Protein AF-A0A822D8U0-F1 (afdb_monomer_lite)

Sequence (80 aa):
SIPVQYMYRTCARDEADDNEITRASHCGLLKLDWILTRNDVQFPLCSLNKIEMYLLNKYYFTLYDSHRKKKVKVLGQKWG

Foldseek 3Di:
DDFQLVVLVQVCVVVVHNPLSVVLLVVAAKAWQNRGDGSRRRDDDDFQIWIQRPSQQWIWGWDADPVRDIDIDTPDGDDD

Secondary structure (DSSP, 8-state):
-EEHHHHHHHHHHHHS-HHHHHHHHHH--EEETTEEE-S-TT-EE-TT-EEEETTTTEEEEEEE-TTS-EEEEEEEE---

Structure (mmCIF, N/CA/C/O backbone):
data_AF-A0A822D8U0-F1
#
_entry.id   AF-A0A822D8U0-F1
#
loop_
_atom_site.group_PDB
_atom_site.id
_atom_site.type_symbol
_atom_sit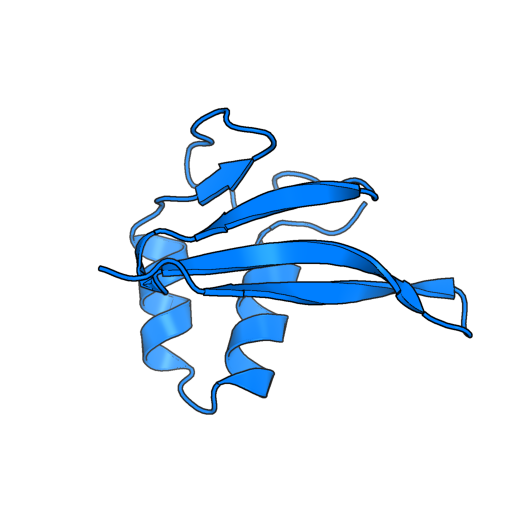e.label_atom_id
_atom_site.label_alt_id
_atom_site.label_comp_id
_atom_site.label_asym_id
_atom_site.label_entity_id
_atom_site.label_seq_id
_atom_site.pdbx_PDB_ins_code
_atom_site.Cartn_x
_atom_site.Cartn_y
_atom_site.Cartn_z
_atom_site.occupancy
_atom_site.B_iso_or_equiv
_atom_site.auth_seq_id
_atom_site.auth_comp_id
_atom_site.auth_asym_id
_atom_site.auth_atom_id
_atom_site.pdbx_PDB_model_num
ATOM 1 N N . SER A 1 1 ? 11.560 -6.991 2.163 1.00 79.31 1 SER A N 1
ATOM 2 C CA . SER A 1 1 ? 10.489 -6.028 2.516 1.00 79.31 1 SER A CA 1
ATOM 3 C C . SER A 1 1 ? 10.424 -4.945 1.441 1.00 79.31 1 SER A C 1
ATOM 5 O O . SER A 1 1 ? 11.308 -4.924 0.595 1.00 79.31 1 SER A O 1
ATOM 7 N N . ILE A 1 2 ? 9.377 -4.117 1.400 1.00 83.69 2 ILE A N 1
ATOM 8 C CA . ILE A 1 2 ? 9.378 -2.842 0.650 1.00 83.69 2 ILE A CA 1
ATOM 9 C C . ILE A 1 2 ? 9.179 -1.703 1.650 1.00 83.69 2 ILE A C 1
ATOM 11 O O . ILE A 1 2 ? 8.435 -1.903 2.599 1.00 83.69 2 ILE A O 1
ATOM 15 N N . PRO A 1 3 ? 9.812 -0.538 1.494 1.00 86.25 3 PRO A N 1
ATOM 16 C CA . PRO A 1 3 ? 9.586 0.573 2.413 1.00 86.25 3 PRO A CA 1
ATOM 17 C C . PRO A 1 3 ? 8.198 1.198 2.189 1.00 86.25 3 PRO A C 1
ATOM 19 O O . PRO A 1 3 ? 7.674 1.149 1.072 1.00 86.25 3 PRO A O 1
ATOM 22 N N . VAL A 1 4 ? 7.616 1.828 3.212 1.00 81.38 4 VAL A N 1
ATOM 23 C CA . VAL A 1 4 ? 6.326 2.545 3.114 1.00 81.38 4 VAL A CA 1
ATOM 24 C C . VAL A 1 4 ? 6.317 3.561 1.960 1.00 81.38 4 VAL A C 1
ATOM 26 O O . VAL A 1 4 ? 5.340 3.628 1.214 1.00 81.38 4 VAL A O 1
ATOM 29 N N . GLN A 1 5 ? 7.432 4.259 1.704 1.00 80.00 5 GLN A N 1
ATOM 30 C CA . GLN A 1 5 ? 7.565 5.172 0.553 1.00 80.00 5 GLN A CA 1
ATOM 31 C C . GLN A 1 5 ? 7.264 4.514 -0.804 1.00 80.00 5 GLN A C 1
ATOM 33 O O . GLN A 1 5 ? 6.786 5.174 -1.726 1.00 80.00 5 GLN A O 1
ATOM 38 N N . TYR A 1 6 ? 7.559 3.218 -0.954 1.00 82.38 6 TYR A N 1
ATOM 39 C CA . TYR A 1 6 ? 7.296 2.494 -2.194 1.00 82.38 6 TYR A CA 1
ATOM 40 C C . TYR A 1 6 ? 5.792 2.343 -2.416 1.00 82.38 6 TYR A C 1
ATOM 42 O O . TYR A 1 6 ? 5.320 2.474 -3.544 1.00 82.38 6 TYR A O 1
ATOM 50 N N . MET A 1 7 ? 5.037 2.096 -1.343 1.00 80.44 7 MET A N 1
ATOM 51 C CA . MET A 1 7 ? 3.585 2.026 -1.410 1.00 80.44 7 MET A CA 1
ATOM 52 C C . MET A 1 7 ? 2.996 3.376 -1.798 1.00 80.44 7 MET A C 1
ATOM 54 O O . MET A 1 7 ? 2.247 3.405 -2.765 1.00 80.44 7 MET A O 1
ATOM 58 N N . TYR A 1 8 ? 3.407 4.476 -1.156 1.00 78.31 8 TYR A N 1
ATOM 59 C CA . TYR A 1 8 ? 2.960 5.814 -1.555 1.00 78.31 8 TYR A CA 1
ATOM 60 C C . TYR A 1 8 ? 3.180 6.042 -3.058 1.00 78.31 8 TYR A C 1
ATOM 62 O O . TYR A 1 8 ? 2.227 6.283 -3.789 1.00 78.31 8 TYR A O 1
ATOM 70 N N . ARG A 1 9 ? 4.397 5.820 -3.569 1.00 77.69 9 ARG A N 1
ATOM 71 C CA . ARG A 1 9 ? 4.694 5.959 -5.010 1.00 77.69 9 ARG A CA 1
ATOM 72 C C . ARG A 1 9 ? 3.860 5.044 -5.911 1.00 77.69 9 ARG A C 1
ATOM 74 O O . ARG A 1 9 ? 3.576 5.413 -7.045 1.00 77.69 9 ARG A O 1
ATOM 81 N N . THR A 1 10 ? 3.519 3.845 -5.443 1.00 76.56 10 THR A N 1
ATOM 82 C CA . THR A 1 10 ? 2.680 2.906 -6.202 1.00 76.56 10 THR A CA 1
ATOM 83 C C . THR A 1 10 ? 1.244 3.411 -6.263 1.00 76.56 10 THR A C 1
ATOM 85 O O . THR A 1 10 ? 0.676 3.464 -7.345 1.00 76.56 10 THR A O 1
ATOM 88 N N . CYS A 1 11 ? 0.697 3.866 -5.134 1.00 72.12 11 CYS A N 1
ATOM 89 C CA . CYS A 1 11 ? -0.630 4.467 -5.087 1.00 72.12 11 CYS A CA 1
ATOM 90 C C . CYS A 1 11 ? -0.703 5.728 -5.964 1.00 72.12 11 CYS A C 1
ATOM 92 O O . CYS A 1 11 ? -1.704 5.926 -6.635 1.00 72.12 11 CYS A O 1
ATOM 94 N N . ALA A 1 12 ? 0.362 6.540 -6.036 1.00 69.94 12 ALA A N 1
ATOM 95 C CA . ALA A 1 12 ? 0.345 7.778 -6.827 1.00 69.94 12 ALA A CA 1
ATOM 96 C C . ALA A 1 12 ? 0.193 7.524 -8.316 1.00 69.94 12 ALA A C 1
ATOM 98 O O . ALA A 1 12 ? -0.592 8.176 -8.998 1.00 69.94 12 ALA A O 1
ATOM 99 N N . ARG A 1 13 ? 0.911 6.510 -8.798 1.00 67.50 13 ARG A N 1
ATOM 100 C CA . ARG A 1 13 ? 0.837 6.077 -10.190 1.00 67.50 13 ARG A CA 1
ATOM 101 C C . ARG A 1 13 ? -0.536 5.523 -10.552 1.00 67.50 13 ARG A C 1
ATOM 103 O O . ARG A 1 13 ? -0.951 5.692 -11.692 1.00 67.50 13 ARG A O 1
ATOM 110 N N . ASP A 1 14 ? -1.207 4.868 -9.606 1.00 67.44 14 ASP A N 1
ATOM 111 C CA . ASP A 1 14 ? -2.527 4.274 -9.824 1.00 67.44 14 ASP A CA 1
ATOM 112 C C . ASP A 1 14 ? -3.667 5.312 -9.702 1.00 67.44 14 ASP A C 1
ATOM 114 O O . ASP A 1 14 ? -4.683 5.165 -10.375 1.00 67.44 14 ASP A O 1
ATOM 118 N N . GLU A 1 15 ? -3.514 6.362 -8.882 1.00 63.66 15 GLU A N 1
ATOM 119 C CA . GLU A 1 15 ? -4.562 7.375 -8.622 1.00 63.66 15 GLU A CA 1
ATOM 120 C C . GLU A 1 15 ? -4.463 8.635 -9.502 1.00 63.66 15 GLU A C 1
ATOM 122 O O . GLU A 1 15 ? -5.344 9.486 -9.442 1.00 63.66 15 GLU A O 1
ATOM 127 N N . ALA A 1 16 ? -3.431 8.756 -10.344 1.00 54.53 16 ALA A N 1
ATOM 128 C CA . ALA A 1 16 ? -3.200 9.888 -11.256 1.00 54.53 16 ALA A CA 1
ATOM 129 C C . ALA A 1 16 ? -3.078 11.284 -10.594 1.00 54.53 16 ALA A C 1
ATOM 131 O O . ALA A 1 16 ? -3.010 12.283 -11.311 1.00 54.53 16 ALA A O 1
ATOM 132 N N . ASP A 1 17 ? -2.981 11.367 -9.260 1.00 61.47 17 ASP A N 1
ATOM 133 C CA . ASP A 1 17 ? -2.759 12.616 -8.520 1.00 61.47 17 ASP A CA 1
ATOM 134 C C . ASP A 1 17 ? -1.557 12.510 -7.559 1.00 61.47 17 ASP A C 1
ATOM 136 O O . ASP A 1 17 ? -1.655 12.131 -6.385 1.00 61.47 17 ASP A O 1
ATOM 140 N N . ASP A 1 18 ? -0.378 12.872 -8.075 1.00 58.12 18 ASP A N 1
ATOM 141 C CA . ASP A 1 18 ? 0.893 12.884 -7.338 1.00 58.12 18 ASP A CA 1
ATOM 142 C C . ASP A 1 18 ? 0.867 13.820 -6.105 1.00 58.12 18 ASP A C 1
ATOM 144 O O . ASP A 1 18 ? 1.616 13.617 -5.137 1.00 58.12 18 ASP A O 1
ATOM 148 N N . ASN A 1 19 ? -0.008 14.834 -6.091 1.00 62.88 19 ASN A N 1
ATOM 149 C CA . ASN A 1 19 ? -0.052 15.840 -5.027 1.00 62.88 19 ASN A CA 1
ATOM 150 C C . ASN A 1 19 ? -0.787 15.353 -3.774 1.00 62.88 19 ASN A C 1
ATOM 152 O O . ASN A 1 19 ? -0.419 15.725 -2.655 1.00 62.88 19 ASN A O 1
ATOM 156 N N . GLU A 1 20 ? -1.825 14.528 -3.913 1.00 61.19 20 GLU A N 1
ATOM 157 C CA . GLU A 1 20 ? -2.522 13.932 -2.764 1.00 61.19 20 GLU A CA 1
ATOM 158 C C . GLU A 1 20 ? -1.656 12.914 -2.034 1.00 61.19 20 GLU A C 1
ATOM 160 O O . GLU A 1 20 ? -1.654 12.849 -0.804 1.00 61.19 20 GLU A O 1
ATOM 165 N N . ILE A 1 21 ? -0.835 12.183 -2.776 1.00 64.25 21 ILE A N 1
ATOM 166 C CA . ILE A 1 21 ? 0.016 11.137 -2.220 1.00 64.25 21 ILE A CA 1
ATOM 167 C C . ILE A 1 21 ? 1.216 11.742 -1.509 1.00 64.25 21 ILE A C 1
ATOM 169 O O . ILE A 1 21 ? 1.585 11.294 -0.422 1.00 64.25 21 ILE A O 1
ATOM 173 N N . THR A 1 22 ? 1.819 12.773 -2.105 1.00 64.38 22 THR A N 1
ATOM 174 C CA . THR A 1 22 ? 2.898 13.525 -1.464 1.00 64.38 22 THR A CA 1
ATOM 175 C C . THR A 1 22 ? 2.389 14.090 -0.139 1.00 64.38 22 THR A C 1
ATOM 177 O O . THR A 1 22 ? 2.989 13.837 0.906 1.00 64.38 22 THR A O 1
ATOM 180 N N . ARG A 1 23 ? 1.204 14.716 -0.129 1.00 64.81 23 ARG A N 1
ATOM 181 C CA . ARG A 1 23 ? 0.550 15.159 1.112 1.00 64.81 23 ARG A CA 1
ATOM 182 C C . ARG A 1 23 ? 0.277 14.002 2.074 1.00 64.81 23 ARG A C 1
ATOM 184 O O . ARG A 1 23 ? 0.602 14.128 3.249 1.00 64.81 23 ARG A O 1
ATOM 191 N N . ALA A 1 24 ? -0.209 12.853 1.607 1.00 65.31 24 ALA A N 1
ATOM 192 C CA . ALA A 1 24 ? -0.441 11.691 2.464 1.00 65.31 24 ALA A CA 1
ATOM 193 C C . ALA A 1 24 ? 0.838 11.151 3.115 1.00 65.31 24 ALA A C 1
ATOM 195 O O . ALA A 1 24 ? 0.834 10.831 4.306 1.00 65.31 24 ALA A O 1
ATOM 196 N N . SER A 1 25 ? 1.945 11.148 2.372 1.00 63.59 25 SER A N 1
ATOM 197 C CA . SER A 1 25 ? 3.261 10.778 2.888 1.00 63.59 25 SER A CA 1
ATOM 198 C C . SER A 1 25 ? 3.807 11.767 3.920 1.00 63.59 25 SER A C 1
ATOM 200 O O . SER A 1 25 ? 4.596 11.372 4.770 1.00 63.59 25 SER A O 1
ATOM 202 N N . HIS A 1 26 ? 3.356 13.026 3.912 1.00 62.09 26 HIS A N 1
ATOM 203 C CA . HIS A 1 26 ? 3.7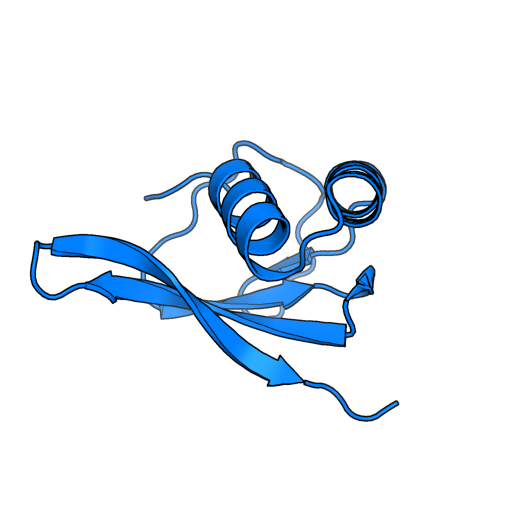45 14.051 4.887 1.00 62.09 26 HIS A CA 1
ATOM 204 C C . HIS A 1 26 ? 2.791 14.143 6.092 1.00 62.09 26 HIS A C 1
ATOM 206 O O . HIS A 1 26 ? 3.241 14.414 7.203 1.00 62.09 26 HIS A O 1
ATOM 212 N N . CYS A 1 27 ? 1.498 13.875 5.899 1.00 61.56 27 CYS A N 1
ATOM 213 C CA . CYS A 1 27 ? 0.454 13.995 6.922 1.00 61.56 27 CYS A CA 1
ATOM 214 C C . CYS A 1 27 ? 0.312 12.757 7.826 1.00 61.56 27 CYS A C 1
ATOM 216 O O . CYS A 1 27 ? -0.242 12.857 8.917 1.00 61.56 27 CYS A O 1
ATOM 218 N N . GLY A 1 28 ? 0.844 11.604 7.417 1.00 58.72 28 GLY A N 1
ATOM 219 C CA . GLY A 1 28 ? 1.322 10.595 8.362 1.00 58.72 28 GLY A CA 1
ATOM 220 C C . GLY A 1 28 ? 0.322 9.811 9.175 1.00 58.72 28 GLY A C 1
ATOM 221 O O . GLY A 1 28 ? 0.596 9.468 10.324 1.00 58.72 28 GLY A O 1
ATOM 222 N N . LEU A 1 29 ? -0.797 9.451 8.562 1.00 68.94 29 LEU A N 1
ATOM 223 C CA . LEU A 1 29 ? -1.759 8.552 9.173 1.00 68.94 29 LEU A CA 1
ATOM 224 C C . LEU A 1 29 ? -1.808 7.257 8.372 1.00 68.94 29 LEU A C 1
ATOM 226 O O . LEU A 1 29 ? -2.565 7.119 7.408 1.00 68.94 29 LEU A O 1
ATOM 230 N N . LEU A 1 30 ? -0.979 6.306 8.801 1.00 77.00 30 LEU A N 1
ATOM 231 C CA . LEU A 1 30 ? -0.966 4.949 8.289 1.00 77.00 30 LEU A CA 1
ATOM 232 C C . LEU A 1 30 ? -1.072 3.959 9.450 1.00 77.00 30 LEU A C 1
ATOM 234 O O . LEU A 1 30 ? -0.344 4.044 10.440 1.00 77.00 30 LEU A O 1
ATOM 238 N N . LYS A 1 31 ? -2.007 3.024 9.330 1.00 81.62 31 LYS A N 1
ATOM 239 C CA . LYS A 1 31 ? -2.209 1.923 10.271 1.00 81.62 31 LYS A CA 1
ATOM 240 C C . LYS A 1 31 ? -1.656 0.647 9.650 1.00 81.62 31 LYS A C 1
ATOM 242 O O . LYS A 1 31 ? -2.143 0.220 8.605 1.00 81.62 31 LYS A O 1
ATOM 247 N N . LEU A 1 32 ? -0.656 0.053 10.288 1.00 82.25 32 LEU A N 1
ATOM 248 C CA . LEU A 1 32 ? -0.049 -1.219 9.906 1.00 82.25 32 LEU A CA 1
ATOM 249 C C . LEU A 1 32 ? -0.501 -2.303 10.864 1.00 82.25 32 LEU A C 1
ATOM 251 O O . LEU A 1 32 ? -0.256 -2.196 12.059 1.00 82.25 32 LEU A O 1
ATOM 255 N N . ASP A 1 33 ? -1.183 -3.324 10.350 1.00 83.19 33 ASP A N 1
ATOM 256 C CA . ASP A 1 33 ? -1.737 -4.417 11.155 1.00 83.19 33 ASP A CA 1
ATOM 257 C C . ASP A 1 33 ? -2.485 -3.901 12.395 1.00 83.19 33 ASP A C 1
ATOM 259 O O . ASP A 1 33 ? -2.316 -4.398 13.505 1.00 83.19 33 ASP A O 1
ATOM 263 N N . TRP A 1 34 ? -3.316 -2.871 12.189 1.00 76.75 34 TRP A N 1
ATOM 264 C CA . TRP A 1 34 ? -4.116 -2.186 13.219 1.00 76.75 34 TRP A CA 1
ATOM 265 C C . TRP A 1 34 ? -3.327 -1.324 14.213 1.00 76.75 34 TRP A C 1
ATOM 267 O O . TRP A 1 34 ? -3.937 -0.599 15.001 1.00 76.75 34 TRP A O 1
ATOM 277 N N . ILE A 1 35 ? -1.998 -1.324 14.137 1.00 78.88 35 ILE A N 1
ATOM 278 C CA . ILE A 1 35 ? -1.120 -0.461 14.923 1.00 78.88 35 ILE A CA 1
ATOM 279 C C . ILE A 1 35 ? -0.949 0.862 14.183 1.00 78.88 35 ILE A C 1
ATOM 281 O O . ILE A 1 35 ? -0.623 0.896 12.996 1.00 78.88 35 ILE A O 1
ATOM 285 N N . LEU A 1 36 ? -1.167 1.976 14.882 1.00 71.00 36 LEU A N 1
ATOM 286 C CA . LEU A 1 36 ? -0.869 3.289 14.326 1.00 71.00 36 LEU A CA 1
ATOM 287 C C . LEU A 1 36 ? 0.649 3.446 14.233 1.00 71.00 36 LEU A C 1
ATOM 289 O O . LEU A 1 36 ? 1.338 3.622 15.237 1.00 71.00 36 LEU A O 1
ATOM 293 N N . THR A 1 37 ? 1.165 3.386 13.018 1.00 67.75 37 THR A N 1
ATOM 294 C CA . THR A 1 37 ? 2.570 3.653 12.740 1.00 67.75 37 THR A CA 1
ATOM 295 C C . THR A 1 37 ? 2.747 5.141 12.499 1.00 67.75 37 THR A C 1
ATOM 297 O O . THR A 1 37 ? 2.079 5.729 11.648 1.00 67.75 37 THR A O 1
ATOM 300 N N . ARG A 1 38 ? 3.665 5.757 13.256 1.00 63.72 38 ARG A N 1
ATOM 301 C CA . ARG A 1 38 ? 4.197 7.079 12.907 1.00 63.72 38 ARG A CA 1
ATOM 302 C C . ARG A 1 38 ? 4.757 7.037 11.487 1.00 63.72 38 ARG A C 1
ATOM 304 O O . ARG A 1 38 ? 5.092 5.973 10.975 1.00 63.72 38 ARG A O 1
ATOM 311 N N . ASN A 1 39 ? 4.853 8.217 10.891 1.00 67.31 39 ASN A N 1
ATOM 312 C CA . ASN A 1 39 ? 5.153 8.468 9.487 1.00 67.31 39 ASN A CA 1
ATOM 313 C C . ASN A 1 39 ? 6.603 8.129 9.066 1.00 67.31 39 ASN A C 1
ATOM 315 O O . ASN A 1 39 ? 7.297 8.937 8.454 1.00 67.31 39 ASN A O 1
ATOM 319 N N . ASP A 1 40 ? 7.091 6.951 9.444 1.00 77.31 40 ASP A N 1
ATOM 320 C CA . ASP A 1 40 ? 8.393 6.436 9.056 1.00 77.31 40 ASP A CA 1
ATOM 321 C C . ASP A 1 40 ? 8.303 5.851 7.643 1.00 77.31 40 ASP A 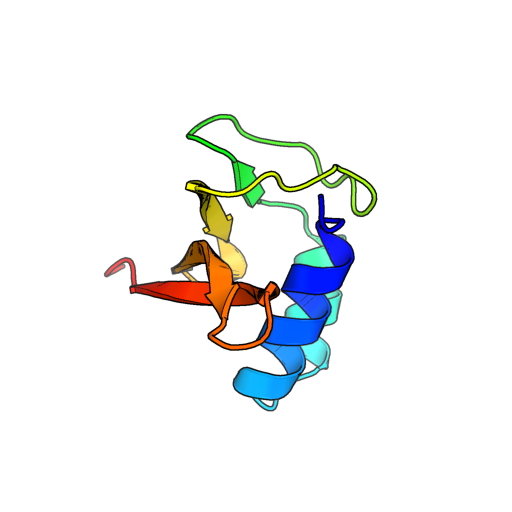C 1
ATOM 323 O O . ASP A 1 40 ? 7.904 4.709 7.412 1.00 77.31 40 ASP A O 1
ATOM 327 N N . VAL A 1 41 ? 8.679 6.674 6.670 1.00 77.44 41 VAL A N 1
ATOM 328 C CA . VAL A 1 41 ? 8.672 6.322 5.247 1.00 77.44 41 VAL A CA 1
ATOM 329 C C . VAL A 1 41 ? 9.655 5.198 4.893 1.00 77.44 41 VAL A C 1
ATOM 331 O O . VAL A 1 41 ? 9.492 4.563 3.845 1.00 77.44 41 VAL A O 1
ATOM 334 N N . GLN A 1 42 ? 10.652 4.935 5.749 1.00 81.81 42 GLN A N 1
ATOM 335 C CA . GLN A 1 42 ? 11.602 3.831 5.593 1.00 81.81 42 GLN A CA 1
ATOM 336 C C . GLN A 1 42 ? 11.118 2.543 6.266 1.00 81.81 42 GLN A C 1
ATOM 338 O O . GLN A 1 42 ? 11.739 1.495 6.067 1.00 81.81 42 GLN A O 1
ATOM 343 N N . PHE A 1 43 ? 9.998 2.586 6.999 1.00 83.25 43 PHE A N 1
ATOM 344 C CA . PHE A 1 43 ? 9.470 1.419 7.690 1.00 83.25 43 PHE A CA 1
ATOM 345 C C . PHE A 1 43 ? 9.277 0.244 6.713 1.00 83.25 43 PHE A C 1
ATOM 347 O O . PHE A 1 43 ? 8.655 0.406 5.653 1.00 83.25 43 PHE A O 1
ATOM 354 N N . PRO A 1 44 ? 9.808 -0.950 7.031 1.00 84.31 44 PRO A N 1
ATOM 355 C CA . PRO A 1 44 ? 9.752 -2.090 6.134 1.00 84.31 44 PRO A CA 1
ATOM 356 C C . PRO A 1 44 ? 8.381 -2.775 6.175 1.00 84.31 44 PRO A C 1
ATOM 358 O O . PRO A 1 44 ? 8.009 -3.418 7.148 1.00 84.31 44 PRO A O 1
ATOM 361 N N . LEU A 1 45 ? 7.675 -2.750 5.048 1.00 83.25 45 LEU A N 1
ATOM 362 C CA . LEU A 1 45 ? 6.491 -3.562 4.794 1.00 83.25 45 LEU A CA 1
ATOM 363 C C . LEU A 1 45 ? 6.895 -4.989 4.398 1.00 83.25 45 LEU A C 1
ATOM 365 O O . LEU A 1 45 ? 7.526 -5.269 3.358 1.00 83.25 45 LEU A O 1
ATOM 369 N N . CYS A 1 46 ? 6.514 -5.923 5.252 1.00 85.56 46 CYS A N 1
ATOM 370 C CA . CYS A 1 46 ? 6.537 -7.353 5.015 1.00 85.56 46 CYS A CA 1
ATOM 371 C C . CYS A 1 46 ? 5.354 -7.768 4.138 1.00 85.56 46 CYS A C 1
ATOM 373 O O . CYS A 1 46 ? 4.533 -6.951 3.734 1.00 85.56 46 CYS A O 1
ATOM 375 N N . SER A 1 47 ? 5.343 -9.025 3.708 1.00 80.62 47 SER A N 1
ATOM 376 C CA . SER A 1 47 ? 4.216 -9.557 2.936 1.00 80.62 47 SER A CA 1
ATOM 377 C C . SER A 1 47 ? 3.046 -9.838 3.875 1.00 80.62 47 SER A C 1
ATOM 379 O O . SER A 1 47 ? 3.288 -10.210 5.019 1.00 80.62 47 SER A O 1
ATOM 381 N N . LEU A 1 48 ? 1.814 -9.688 3.381 1.00 79.12 48 LEU A N 1
ATOM 382 C CA . LEU A 1 48 ? 0.571 -9.866 4.148 1.00 79.12 48 LEU A CA 1
ATOM 383 C C . LEU A 1 48 ? 0.303 -8.814 5.235 1.00 79.12 48 LEU A C 1
ATOM 385 O O . LEU A 1 48 ? -0.686 -8.956 5.953 1.00 79.12 48 LEU A O 1
ATOM 389 N N . ASN A 1 49 ? 1.107 -7.749 5.334 1.00 83.12 49 ASN A N 1
ATOM 390 C CA . ASN A 1 49 ? 0.733 -6.632 6.199 1.00 83.12 49 ASN A CA 1
ATOM 391 C C . ASN A 1 49 ? -0.561 -6.001 5.678 1.00 83.12 49 ASN A C 1
ATOM 393 O O . ASN A 1 49 ? -0.686 -5.704 4.483 1.00 83.12 49 ASN A O 1
ATOM 397 N N . LYS A 1 50 ? -1.506 -5.778 6.590 1.00 81.69 50 LYS A N 1
ATOM 398 C CA . LYS A 1 50 ? -2.715 -4.997 6.343 1.00 81.69 50 LYS A CA 1
ATOM 399 C C . LYS A 1 50 ? -2.389 -3.537 6.558 1.00 81.69 50 LYS A C 1
ATOM 401 O O . LYS A 1 50 ? -1.828 -3.169 7.588 1.00 81.69 50 LYS A O 1
ATOM 406 N N . ILE A 1 51 ? -2.748 -2.713 5.587 1.00 83.12 51 ILE A N 1
ATOM 407 C CA . ILE A 1 51 ? -2.369 -1.313 5.592 1.00 83.12 51 ILE A CA 1
ATOM 408 C C . ILE A 1 51 ? -3.611 -0.465 5.394 1.00 83.12 51 ILE A C 1
ATOM 410 O O . ILE A 1 51 ? -4.335 -0.625 4.418 1.00 83.12 51 ILE A O 1
ATOM 414 N N . GLU A 1 52 ? -3.862 0.442 6.320 1.00 82.94 52 GLU A N 1
ATOM 415 C CA . GLU A 1 52 ? -4.955 1.398 6.245 1.00 82.94 52 GLU A CA 1
ATOM 416 C C . GLU A 1 52 ? -4.366 2.800 6.100 1.00 82.94 52 GLU A C 1
ATOM 418 O O . GLU A 1 52 ? -3.635 3.271 6.975 1.00 82.94 52 GLU A O 1
ATOM 423 N N . MET A 1 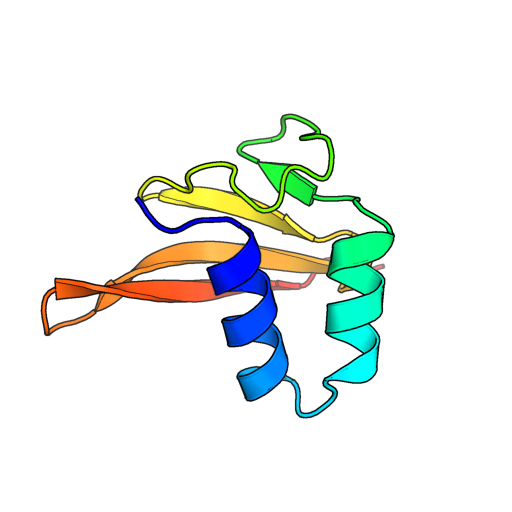53 ? -4.684 3.463 4.988 1.00 78.19 53 MET A N 1
ATOM 424 C CA . MET A 1 53 ? -4.340 4.864 4.760 1.00 78.19 53 MET A CA 1
ATOM 425 C C . MET A 1 53 ? -5.568 5.726 5.015 1.00 78.19 53 MET A C 1
ATOM 427 O O . MET A 1 53 ? -6.543 5.659 4.266 1.00 78.19 53 MET A O 1
ATOM 431 N N . TYR A 1 54 ? -5.505 6.564 6.046 1.00 72.88 54 TYR A N 1
ATOM 432 C CA . TYR A 1 54 ? -6.661 7.353 6.470 1.00 72.88 54 TYR A CA 1
ATOM 433 C C . TYR A 1 54 ? -7.076 8.404 5.447 1.00 72.88 54 TYR A C 1
ATOM 435 O O . TYR A 1 54 ? -8.262 8.565 5.192 1.00 72.88 54 TYR A O 1
ATOM 443 N N . LEU A 1 55 ? -6.108 9.089 4.835 1.00 70.88 55 LEU A N 1
ATOM 444 C CA . LEU A 1 55 ? -6.394 10.184 3.902 1.00 70.88 55 LEU A CA 1
ATOM 445 C C . LEU A 1 55 ? -7.106 9.721 2.634 1.00 70.88 55 LEU A C 1
ATOM 447 O O . LEU A 1 55 ? -7.894 10.469 2.076 1.00 70.88 55 LEU A O 1
ATOM 451 N N . LEU A 1 56 ? -6.857 8.481 2.212 1.00 73.12 56 LEU A N 1
ATOM 452 C CA . LEU A 1 56 ? -7.477 7.908 1.019 1.00 73.12 56 LEU A CA 1
ATOM 453 C C . LEU A 1 56 ? -8.702 7.050 1.350 1.00 73.12 56 LEU A C 1
ATOM 455 O O . LEU A 1 56 ? -9.344 6.534 0.443 1.00 73.12 56 LEU A O 1
ATOM 459 N N . ASN A 1 57 ? -9.000 6.842 2.638 1.00 77.44 57 ASN A N 1
ATOM 460 C CA . ASN A 1 57 ? -10.029 5.919 3.115 1.00 77.44 57 ASN A CA 1
ATOM 461 C C . ASN A 1 57 ? -9.942 4.524 2.451 1.00 77.44 57 ASN A C 1
ATOM 463 O O . ASN A 1 57 ? -10.952 3.867 2.193 1.00 77.44 57 ASN A O 1
ATOM 467 N N . LYS A 1 58 ? -8.722 4.072 2.132 1.00 78.31 58 LYS A N 1
ATOM 468 C CA . LYS A 1 58 ? -8.447 2.843 1.374 1.00 78.31 58 LYS A CA 1
ATOM 469 C C . LYS A 1 58 ? -7.617 1.870 2.197 1.00 78.31 58 LYS A C 1
ATOM 471 O O . LYS A 1 58 ? -6.711 2.254 2.944 1.00 78.31 58 LYS A O 1
ATOM 476 N N . TYR A 1 59 ? -7.927 0.593 2.016 1.00 81.12 59 TYR A N 1
ATOM 477 C CA . TYR A 1 59 ? -7.153 -0.517 2.544 1.00 81.12 59 TYR A CA 1
ATOM 478 C C . TYR A 1 59 ? -6.249 -1.078 1.463 1.00 81.12 59 TYR A C 1
ATOM 480 O O . TYR A 1 59 ? -6.680 -1.304 0.334 1.00 81.12 59 TYR A O 1
ATOM 488 N N . TYR A 1 60 ? -5.018 -1.380 1.841 1.00 83.06 60 TYR A N 1
ATOM 489 C CA . TYR A 1 60 ? -4.000 -1.947 0.979 1.00 83.06 60 TYR A CA 1
ATOM 490 C C . TYR A 1 60 ? -3.397 -3.197 1.614 1.00 83.06 60 TYR A C 1
ATOM 492 O O . TYR A 1 60 ? -3.401 -3.372 2.835 1.00 83.06 60 TYR A O 1
ATOM 500 N N . PHE A 1 61 ? -2.837 -4.059 0.772 1.00 85.31 61 PHE A N 1
ATOM 501 C CA . PHE A 1 61 ? -2.011 -5.174 1.209 1.00 85.31 61 PHE A CA 1
ATOM 502 C C . PHE A 1 61 ? -0.814 -5.375 0.286 1.00 85.31 61 PHE A C 1
ATOM 504 O O . PHE A 1 61 ? -0.834 -5.026 -0.898 1.00 85.31 61 PHE A O 1
ATOM 511 N N . THR A 1 62 ? 0.237 -5.962 0.844 1.00 82.62 62 THR A N 1
ATOM 512 C CA . THR A 1 62 ? 1.466 -6.317 0.136 1.00 82.62 62 THR A CA 1
ATOM 513 C C . THR A 1 62 ? 1.476 -7.796 -0.240 1.00 82.62 62 THR A C 1
ATOM 515 O O . THR A 1 62 ? 1.350 -8.684 0.607 1.00 82.62 62 THR A O 1
ATOM 518 N N . LEU A 1 63 ? 1.697 -8.076 -1.522 1.00 86.38 63 LEU A N 1
ATOM 519 C CA . LEU A 1 63 ? 1.802 -9.427 -2.083 1.00 86.38 63 LEU A CA 1
ATOM 520 C C . LEU A 1 63 ? 2.990 -9.536 -3.043 1.00 86.38 63 LEU A C 1
ATOM 522 O O . LEU A 1 63 ? 3.661 -8.546 -3.326 1.00 86.38 63 LEU A O 1
ATOM 526 N N . TYR A 1 64 ? 3.231 -10.737 -3.560 1.00 82.62 64 TYR A N 1
ATOM 527 C CA . TYR A 1 64 ? 4.119 -10.965 -4.698 1.00 82.62 64 TYR A CA 1
ATOM 528 C C . TYR A 1 64 ? 3.293 -11.185 -5.969 1.00 82.62 64 TYR A C 1
ATOM 530 O O . TYR A 1 64 ? 2.263 -11.854 -5.921 1.00 82.62 64 TYR A O 1
ATOM 538 N N . ASP A 1 65 ? 3.734 -10.625 -7.094 1.00 84.12 65 ASP A N 1
ATOM 539 C CA . ASP A 1 65 ? 3.185 -10.936 -8.415 1.00 84.12 65 ASP A CA 1
ATOM 540 C C . ASP A 1 65 ? 3.710 -12.283 -8.962 1.00 84.12 65 ASP A C 1
ATOM 542 O O . ASP A 1 65 ? 4.514 -12.971 -8.324 1.00 84.12 65 ASP A O 1
ATOM 546 N N . SER A 1 66 ? 3.271 -12.660 -10.168 1.00 84.94 66 SER A N 1
ATOM 547 C CA . SER A 1 66 ? 3.698 -13.885 -10.866 1.00 84.94 66 SER A CA 1
ATOM 548 C C . SER A 1 66 ? 5.203 -13.943 -11.155 1.00 84.94 66 SER A C 1
ATOM 550 O O . SER A 1 66 ? 5.750 -15.026 -11.346 1.00 84.94 66 SER A O 1
ATOM 552 N N . HIS A 1 67 ? 5.889 -12.799 -11.152 1.00 89.81 67 HIS A N 1
ATOM 553 C CA . HIS A 1 67 ? 7.328 -12.670 -11.372 1.00 89.81 67 HIS A CA 1
ATOM 554 C C . HIS A 1 67 ? 8.113 -12.520 -10.060 1.00 89.81 67 HIS A C 1
ATOM 556 O O . HIS A 1 67 ? 9.287 -12.148 -10.087 1.00 89.81 67 HIS A O 1
ATOM 562 N N . ARG A 1 68 ? 7.487 -12.808 -8.907 1.00 83.38 68 ARG A N 1
ATOM 563 C CA . ARG A 1 68 ? 8.069 -12.658 -7.561 1.00 83.38 68 ARG A CA 1
ATOM 564 C C . ARG A 1 68 ? 8.475 -11.219 -7.217 1.00 83.38 68 ARG A C 1
ATOM 566 O O . ARG A 1 68 ? 9.291 -11.009 -6.318 1.00 83.38 68 ARG A O 1
ATOM 573 N N . LYS A 1 69 ? 7.892 -10.211 -7.867 1.00 83.81 69 LYS A N 1
ATOM 574 C CA . LYS A 1 69 ? 8.064 -8.804 -7.488 1.00 83.81 69 LYS A CA 1
ATOM 575 C C . LYS A 1 69 ? 7.001 -8.423 -6.466 1.00 83.81 69 LYS A C 1
ATOM 577 O O . LYS A 1 69 ? 5.831 -8.770 -6.610 1.00 83.81 69 LYS A O 1
ATOM 582 N N . LYS A 1 70 ? 7.402 -7.715 -5.407 1.00 79.75 70 LYS A N 1
ATOM 583 C CA . LYS A 1 70 ? 6.443 -7.209 -4.420 1.00 79.75 70 LYS A CA 1
ATOM 584 C C . LYS A 1 70 ? 5.556 -6.148 -5.063 1.00 79.75 70 LYS A C 1
ATOM 586 O O . LYS A 1 70 ? 6.065 -5.219 -5.683 1.00 79.75 70 LYS A O 1
ATOM 591 N N . LYS A 1 71 ? 4.246 -6.274 -4.870 1.00 81.19 71 LYS A N 1
ATOM 592 C CA . LYS A 1 71 ? 3.236 -5.332 -5.344 1.00 81.19 71 LYS A CA 1
ATOM 593 C C . LYS A 1 71 ? 2.290 -4.971 -4.203 1.00 81.19 71 LYS A C 1
ATOM 595 O O . LYS A 1 71 ? 1.989 -5.802 -3.345 1.00 81.19 71 LYS A O 1
ATOM 600 N N . VAL A 1 72 ? 1.832 -3.727 -4.205 1.00 80.94 72 VAL A N 1
ATOM 601 C CA . VAL A 1 72 ? 0.749 -3.255 -3.341 1.00 80.94 72 VAL A CA 1
ATOM 602 C C . VAL A 1 72 ? -0.551 -3.367 -4.130 1.00 80.94 72 VAL A C 1
ATOM 604 O O . VAL A 1 72 ? -0.585 -3.011 -5.307 1.00 80.94 72 VAL A O 1
ATOM 607 N N . LYS A 1 73 ? -1.610 -3.887 -3.514 1.00 83.38 73 LYS A N 1
ATOM 608 C CA . LYS A 1 73 ? -2.959 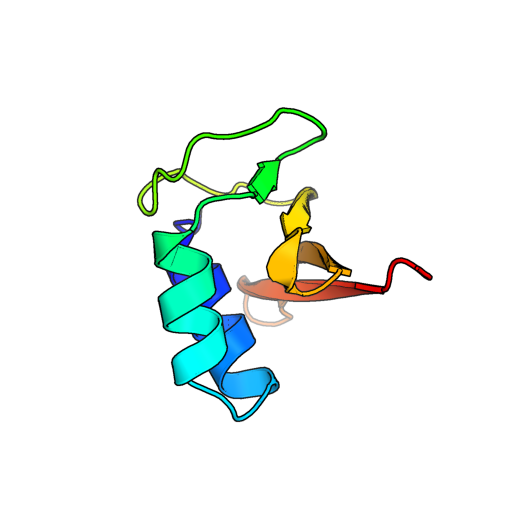-3.889 -4.093 1.00 83.38 73 LYS A CA 1
ATOM 609 C C . LYS A 1 73 ? -3.962 -3.303 -3.112 1.00 83.38 73 LYS A C 1
ATOM 611 O O . LYS A 1 73 ? -3.809 -3.465 -1.903 1.00 83.38 73 LYS A O 1
ATOM 616 N N . VAL A 1 74 ? -5.002 -2.677 -3.655 1.00 81.75 74 VAL A N 1
ATOM 617 C CA . VAL A 1 74 ? -6.174 -2.232 -2.897 1.00 81.75 74 VAL A CA 1
ATOM 618 C C . VAL A 1 74 ? -6.977 -3.460 -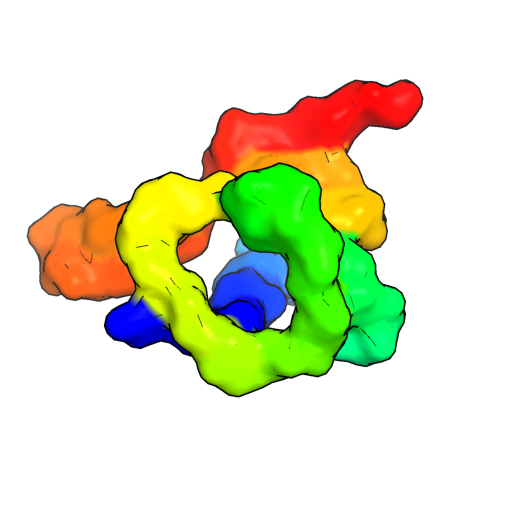2.465 1.00 81.75 74 VAL A C 1
ATOM 620 O O . VAL A 1 74 ? -7.296 -4.322 -3.282 1.00 81.75 74 VAL A O 1
ATOM 623 N N . LEU A 1 75 ? -7.269 -3.549 -1.171 1.00 78.25 75 LEU A N 1
ATOM 624 C CA . LEU A 1 75 ? -8.115 -4.575 -0.563 1.00 78.25 75 LEU A CA 1
ATOM 625 C C . LEU A 1 75 ? -9.586 -4.133 -0.514 1.00 78.25 75 LEU A C 1
ATOM 627 O O . LEU A 1 75 ? -10.483 -4.965 -0.571 1.00 78.25 75 LEU A O 1
ATOM 631 N N . GLY A 1 76 ? -9.829 -2.827 -0.412 1.00 81.62 76 GLY A N 1
ATOM 632 C CA . GLY A 1 76 ? -11.164 -2.243 -0.366 1.00 81.62 76 GLY A CA 1
ATOM 633 C C . GLY A 1 76 ? -11.125 -0.763 0.003 1.00 81.62 76 GLY A C 1
ATOM 634 O O . GLY A 1 76 ? -10.061 -0.210 0.286 1.00 81.62 76 GLY A O 1
ATOM 635 N N . GLN A 1 77 ? -12.295 -0.136 0.024 1.00 78.50 77 GLN A N 1
ATOM 636 C CA . GLN A 1 77 ? -12.490 1.252 0.433 1.00 78.50 77 GLN A CA 1
ATOM 637 C C . GLN A 1 77 ? -13.404 1.272 1.659 1.00 78.50 77 GLN A C 1
ATOM 639 O O . GLN A 1 77 ? -14.421 0.577 1.694 1.00 78.50 77 GLN A O 1
ATOM 644 N N . LYS A 1 78 ? -13.028 2.032 2.687 1.00 65.56 78 LYS A N 1
ATOM 645 C CA . LYS A 1 78 ? -13.925 2.342 3.798 1.00 65.56 78 LYS A CA 1
ATOM 646 C C . LYS A 1 78 ? -15.059 3.205 3.255 1.00 65.56 78 LYS A C 1
ATOM 648 O O . LYS A 1 78 ? -14.824 4.167 2.529 1.00 65.56 78 LYS A O 1
ATOM 653 N N . TRP A 1 79 ? -16.283 2.865 3.623 1.00 56.97 79 TRP A N 1
ATOM 654 C CA . TRP A 1 79 ? -17.416 3.756 3.426 1.00 56.97 79 TRP A CA 1
ATOM 655 C C . TRP A 1 79 ? -17.409 4.733 4.600 1.00 56.97 79 TRP A C 1
ATOM 657 O O . TRP A 1 79 ? -17.352 4.300 5.754 1.00 56.97 79 TRP A O 1
ATOM 667 N N . GLY A 1 80 ? -17.312 6.023 4.281 1.00 48.22 80 GLY A N 1
ATOM 668 C CA . GLY A 1 80 ? -17.524 7.119 5.225 1.00 48.22 80 GLY A CA 1
ATOM 669 C C . GLY A 1 80 ? -18.992 7.491 5.235 1.00 48.22 80 GLY A C 1
ATOM 670 O O . GLY A 1 80 ? -19.575 7.497 4.127 1.00 48.22 80 GLY A O 1
#

pLDDT: mean 75.32, std 9.13, range [48.22, 89.81]

Radius of gyration: 11.72 Å; chains: 1; bounding box: 29×30×26 Å